Protein AF-A0A1P8K4E2-F1 (afdb_monomer)

pLDDT: mean 73.68, std 14.5, range [36.88, 88.75]

Sequence (87 aa):
MDAAQTSGTSDFLAFPPQVRARLIRVGALSRNAADQEVLRGLTVEESEFLAGWHDTGLRGRRDDEFRRFYALWRKHEEARLQEASPT

Mean predicted aligned error: 10.0 Å

Secondary structure (DSSP, 8-state):
----------------HHHHHHHHHTTSEEE-TTS-EEESS--HHHHHHHHHHTTS-STT--HHHHHHHHHHHHHHHHHHHHHHS--

Structure (mmCIF, N/CA/C/O backbone):
data_AF-A0A1P8K4E2-F1
#
_entry.id   AF-A0A1P8K4E2-F1
#
loop_
_atom_site.group_PDB
_atom_site.id
_atom_site.type_symbol
_atom_site.label_atom_id
_atom_site.label_alt_id
_atom_site.label_comp_id
_atom_site.label_asym_id
_atom_site.label_entity_id
_atom_site.label_seq_id
_atom_site.pdbx_PDB_ins_code
_atom_site.Cartn_x
_atom_site.Cartn_y
_atom_site.Cartn_z
_atom_site.occupancy
_atom_site.B_iso_or_equiv
_atom_site.auth_seq_id
_atom_site.auth_comp_id
_atom_site.auth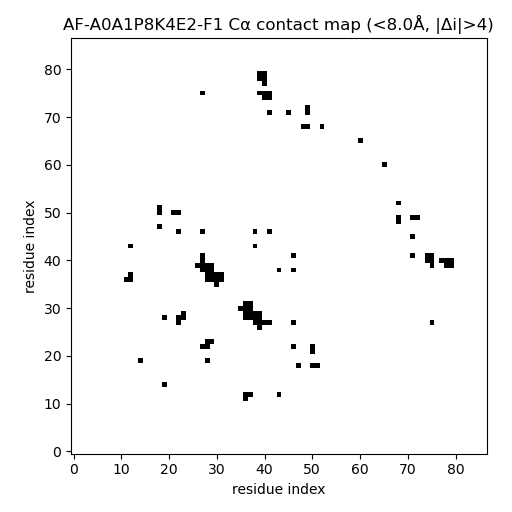_asym_id
_atom_site.auth_atom_id
_atom_site.pdbx_PDB_model_num
ATOM 1 N N . MET A 1 1 ? -28.541 24.580 2.261 1.00 52.09 1 MET A N 1
ATOM 2 C CA . MET A 1 1 ? -27.900 23.629 3.185 1.00 52.09 1 MET A CA 1
ATOM 3 C C . MET A 1 1 ? -28.594 22.315 2.941 1.00 52.09 1 MET A C 1
ATOM 5 O O . MET A 1 1 ? -29.745 22.217 3.325 1.00 52.09 1 MET A O 1
ATOM 9 N N . ASP A 1 2 ? -27.953 21.378 2.252 1.00 37.22 2 ASP A N 1
ATOM 10 C CA . ASP A 1 2 ? -28.496 20.030 2.118 1.00 37.22 2 ASP A CA 1
ATOM 11 C C . ASP A 1 2 ? -27.377 19.013 2.258 1.00 37.22 2 ASP A C 1
ATOM 13 O O . ASP A 1 2 ? -26.247 19.224 1.811 1.00 37.22 2 ASP A O 1
ATOM 17 N N . ALA A 1 3 ? -27.704 17.995 3.038 1.00 39.09 3 ALA A N 1
ATOM 18 C CA . ALA A 1 3 ? -26.784 17.144 3.748 1.00 39.09 3 ALA A CA 1
ATOM 19 C C . ALA A 1 3 ? -26.155 16.073 2.852 1.00 39.09 3 ALA A C 1
ATOM 21 O O . ALA A 1 3 ? -26.762 15.571 1.911 1.00 39.09 3 ALA A O 1
ATOM 22 N N . ALA A 1 4 ? -24.924 15.732 3.231 1.00 48.06 4 ALA A N 1
ATOM 23 C CA . ALA A 1 4 ? -24.205 14.495 2.973 1.00 48.06 4 ALA A CA 1
ATOM 24 C C . ALA A 1 4 ? -25.028 13.367 2.322 1.00 48.06 4 ALA A C 1
ATOM 26 O O . ALA A 1 4 ? -25.764 12.643 2.988 1.00 48.06 4 ALA A O 1
ATOM 27 N N . GLN A 1 5 ? -24.787 13.138 1.032 1.00 36.88 5 GLN A N 1
ATOM 28 C CA . GLN A 1 5 ? -24.898 11.805 0.446 1.00 36.88 5 GLN A CA 1
ATOM 29 C C . GLN A 1 5 ? -23.513 11.164 0.490 1.00 36.88 5 GLN A C 1
ATOM 31 O O . GLN A 1 5 ? -22.777 11.113 -0.490 1.00 36.88 5 GLN A O 1
ATOM 36 N N . THR A 1 6 ? -23.135 10.698 1.681 1.00 44.28 6 THR A N 1
ATOM 37 C CA . THR A 1 6 ? -22.128 9.647 1.827 1.00 44.28 6 THR A CA 1
ATOM 38 C C . THR A 1 6 ? -22.734 8.371 1.266 1.00 44.28 6 THR A C 1
ATOM 40 O O . THR A 1 6 ? -23.403 7.622 1.978 1.00 44.28 6 THR A O 1
ATOM 43 N N . SER A 1 7 ? -22.541 8.158 -0.036 1.00 42.31 7 SER A N 1
ATOM 44 C CA . SER A 1 7 ? -22.759 6.870 -0.684 1.00 42.31 7 SER A CA 1
ATOM 45 C C . SER A 1 7 ? -21.835 5.848 -0.033 1.00 42.31 7 SER A C 1
ATOM 47 O O . SER A 1 7 ? -20.671 5.706 -0.394 1.00 42.31 7 SER A O 1
ATOM 49 N N . GLY A 1 8 ? -22.363 5.172 0.984 1.00 41.22 8 GLY A N 1
ATOM 50 C CA . GLY A 1 8 ? -21.806 3.958 1.549 1.00 41.22 8 GLY A CA 1
ATOM 51 C C . GLY A 1 8 ? -22.029 2.809 0.580 1.00 41.22 8 GLY A C 1
ATOM 52 O O . GLY A 1 8 ? -22.847 1.931 0.834 1.00 41.22 8 GLY A O 1
ATOM 53 N N . THR A 1 9 ? -21.306 2.807 -0.534 1.00 41.00 9 THR A N 1
ATOM 54 C CA . THR A 1 9 ? -21.021 1.552 -1.214 1.00 41.00 9 THR A CA 1
ATOM 55 C C . THR A 1 9 ? -19.910 0.920 -0.391 1.00 41.00 9 THR A C 1
ATOM 57 O O . THR A 1 9 ? -18.789 1.422 -0.354 1.00 41.00 9 THR A O 1
ATOM 60 N N . SER A 1 10 ? -20.219 -0.149 0.346 1.00 44.81 10 SER A N 1
ATOM 61 C CA . SER A 1 10 ? -19.176 -1.105 0.724 1.00 44.81 10 SER A CA 1
ATOM 62 C C . SER A 1 10 ? -18.686 -1.737 -0.574 1.00 44.81 10 SER A C 1
ATOM 64 O O . SER A 1 10 ? -19.109 -2.831 -0.941 1.00 44.81 10 SER A O 1
ATOM 66 N N . ASP A 1 11 ? -17.861 -0.997 -1.311 1.00 50.69 11 ASP A N 1
ATOM 67 C CA . ASP A 1 11 ? -17.069 -1.515 -2.407 1.00 50.69 11 ASP A CA 1
ATOM 68 C C . ASP A 1 11 ? -16.071 -2.464 -1.760 1.00 50.69 11 ASP A C 1
ATOM 70 O O . ASP A 1 11 ? -14.990 -2.079 -1.312 1.00 50.69 11 ASP A O 1
ATOM 74 N N . PHE A 1 12 ? -16.485 -3.722 -1.618 1.00 56.28 12 PHE A N 1
ATOM 75 C CA . PHE A 1 12 ? -15.554 -4.794 -1.339 1.00 56.28 12 PHE A CA 1
ATOM 76 C C . PHE A 1 12 ? -14.460 -4.684 -2.391 1.00 56.28 12 PHE A C 1
ATOM 78 O O . PHE A 1 12 ? -14.730 -4.783 -3.588 1.00 56.28 12 PHE A O 1
ATOM 85 N N . LEU A 1 13 ? -13.241 -4.418 -1.934 1.00 66.06 13 LEU A N 1
ATOM 86 C CA . LEU A 1 13 ? -12.067 -4.292 -2.779 1.00 66.06 13 LEU A CA 1
ATOM 87 C C . LEU A 1 13 ? -11.855 -5.620 -3.514 1.00 66.06 13 LEU A C 1
ATOM 89 O O . LEU A 1 13 ? -11.246 -6.552 -2.989 1.00 66.06 13 LEU A O 1
ATOM 93 N N . ALA A 1 14 ? -12.414 -5.733 -4.717 1.00 72.62 14 ALA A N 1
ATOM 94 C CA . ALA A 1 14 ? -12.423 -6.958 -5.500 1.00 72.62 14 ALA A CA 1
ATOM 95 C C . ALA A 1 14 ? -11.080 -7.141 -6.220 1.00 72.62 14 ALA A C 1
ATOM 97 O O . ALA A 1 14 ? -10.990 -7.104 -7.445 1.00 72.62 14 ALA A O 1
ATOM 98 N N . PHE A 1 15 ? -10.009 -7.327 -5.449 1.00 77.00 15 PHE A N 1
ATOM 99 C CA . PHE A 1 15 ? -8.698 -7.649 -5.995 1.00 77.00 15 PHE A CA 1
ATOM 100 C C . PHE A 1 15 ? -8.635 -9.118 -6.438 1.00 77.00 15 PHE A C 1
ATOM 102 O O . PHE A 1 15 ? -9.102 -9.998 -5.705 1.00 77.00 15 PHE A O 1
ATOM 109 N N . PRO A 1 16 ? -7.971 -9.434 -7.568 1.00 83.06 16 PRO A N 1
ATOM 110 C CA . PRO A 1 16 ? -7.621 -10.811 -7.902 1.00 83.06 16 PRO A CA 1
ATOM 111 C C . PRO A 1 16 ? -6.872 -11.487 -6.738 1.00 83.06 16 PRO A C 1
ATOM 113 O O . PRO A 1 16 ? -6.063 -10.819 -6.083 1.00 83.06 16 PRO A O 1
ATOM 116 N N . PRO A 1 17 ? -7.051 -12.798 -6.482 1.00 82.56 17 PRO A N 1
ATOM 117 C CA . PRO A 1 17 ? -6.444 -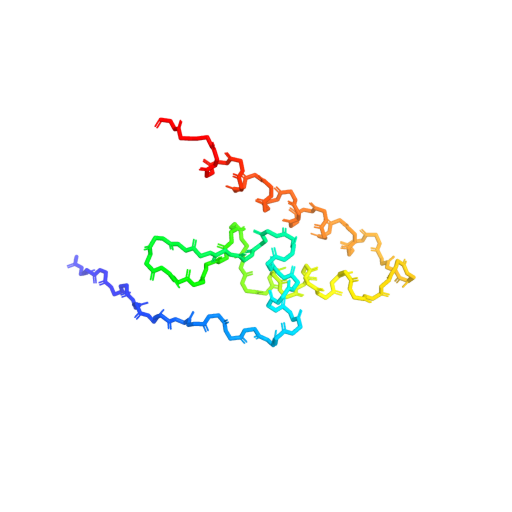13.473 -5.331 1.00 82.56 17 PRO A CA 1
ATOM 118 C C . PRO A 1 17 ? -4.929 -13.259 -5.204 1.00 82.56 17 PRO A C 1
ATOM 120 O O . PRO A 1 17 ? -4.435 -13.038 -4.096 1.00 82.56 17 PRO A O 1
ATOM 123 N N . GLN A 1 18 ? -4.193 -13.250 -6.324 1.00 80.44 18 GLN A N 1
ATOM 124 C CA . GLN A 1 18 ? -2.751 -12.982 -6.315 1.00 80.44 18 GLN A CA 1
ATOM 125 C C . GLN A 1 18 ? -2.399 -11.542 -5.907 1.00 80.44 18 GLN A C 1
ATOM 127 O O . GLN A 1 18 ? -1.430 -11.331 -5.177 1.00 80.44 18 GLN A O 1
ATOM 132 N N . VAL A 1 19 ? -3.200 -10.557 -6.322 1.00 80.31 19 VAL A N 1
ATOM 133 C CA . VAL A 1 19 ? -3.024 -9.142 -5.960 1.00 80.31 19 VAL A CA 1
ATOM 134 C C . VAL A 1 19 ? -3.361 -8.958 -4.484 1.00 80.31 19 VAL A C 1
ATOM 136 O O . VAL A 1 19 ? -2.562 -8.403 -3.734 1.00 80.31 19 VAL A O 1
ATOM 139 N N . ARG A 1 20 ? -4.480 -9.533 -4.032 1.00 84.31 20 ARG A N 1
ATOM 140 C CA . ARG A 1 20 ? -4.930 -9.502 -2.637 1.00 84.31 20 ARG A CA 1
ATOM 141 C C . ARG A 1 20 ? -3.892 -10.080 -1.675 1.00 84.31 20 ARG A C 1
ATOM 143 O O . ARG A 1 20 ? -3.495 -9.414 -0.723 1.00 84.31 20 ARG A O 1
ATOM 150 N N . ALA A 1 21 ? -3.401 -11.294 -1.941 1.00 83.75 21 ALA A N 1
ATOM 151 C CA . ALA A 1 21 ? -2.378 -11.941 -1.113 1.00 83.75 21 ALA A CA 1
ATOM 152 C C . ALA A 1 21 ? -1.090 -11.106 -1.024 1.00 83.75 21 ALA A C 1
ATOM 154 O O . ALA A 1 21 ? -0.403 -11.102 -0.000 1.00 83.75 21 ALA A O 1
ATOM 155 N N . ARG A 1 22 ? -0.767 -10.373 -2.091 1.00 80.69 22 ARG A N 1
ATOM 156 C CA . ARG A 1 22 ? 0.404 -9.507 -2.137 1.00 80.69 22 ARG A CA 1
ATOM 157 C C . ARG A 1 22 ? 0.211 -8.222 -1.355 1.00 80.69 22 ARG A C 1
ATOM 159 O O . ARG A 1 22 ? 1.108 -7.863 -0.603 1.00 80.69 22 ARG A O 1
ATOM 166 N N . LEU A 1 23 ? -0.941 -7.574 -1.498 1.00 82.31 23 LEU A N 1
ATOM 167 C CA . LEU A 1 23 ? -1.279 -6.386 -0.720 1.00 82.31 23 LEU A CA 1
ATOM 168 C C . LEU A 1 23 ? -1.283 -6.688 0.782 1.00 82.31 23 LEU A C 1
ATOM 170 O O . LEU A 1 23 ? -0.776 -5.885 1.557 1.00 82.31 23 LEU A O 1
ATOM 174 N N . ILE A 1 24 ? -1.740 -7.880 1.182 1.00 84.25 24 ILE A N 1
ATOM 175 C CA . ILE A 1 24 ? -1.609 -8.371 2.563 1.00 84.25 24 ILE A CA 1
ATOM 176 C C . ILE A 1 24 ? -0.131 -8.528 2.944 1.00 84.25 24 ILE A C 1
ATOM 178 O O . ILE A 1 24 ? 0.293 -8.034 3.985 1.00 84.25 24 ILE A O 1
ATOM 182 N N . ARG A 1 25 ? 0.680 -9.180 2.097 1.00 81.75 25 ARG A N 1
ATOM 183 C CA . ARG A 1 25 ? 2.114 -9.403 2.363 1.00 81.75 25 ARG A CA 1
ATOM 184 C C . ARG A 1 25 ? 2.895 -8.101 2.553 1.00 81.75 25 ARG A C 1
ATOM 186 O O . ARG A 1 25 ? 3.802 -8.067 3.375 1.00 81.75 25 ARG A O 1
ATOM 193 N N . VAL A 1 26 ? 2.578 -7.064 1.781 1.00 75.25 26 VAL A N 1
ATOM 194 C CA . VAL A 1 26 ? 3.250 -5.756 1.862 1.00 75.25 26 VAL A CA 1
ATOM 195 C C . VAL A 1 26 ? 2.576 -4.799 2.850 1.00 75.25 26 VAL A C 1
ATOM 197 O O . VAL A 1 26 ? 2.988 -3.652 2.935 1.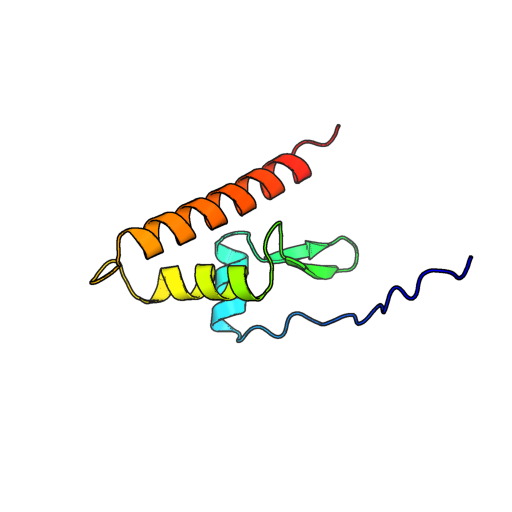00 75.25 26 VAL A O 1
ATOM 200 N N . GLY A 1 27 ? 1.549 -5.248 3.582 1.00 75.88 27 GLY A N 1
ATOM 201 C CA . GLY A 1 27 ? 0.845 -4.448 4.591 1.00 75.88 27 GLY A CA 1
ATOM 202 C C . GLY A 1 27 ? -0.131 -3.401 4.040 1.00 75.88 27 GLY A C 1
ATOM 203 O O . GLY A 1 27 ? -0.801 -2.733 4.825 1.00 75.88 27 GLY A O 1
ATOM 204 N N . ALA A 1 28 ? -0.262 -3.279 2.715 1.00 80.38 28 ALA A N 1
ATOM 205 C CA . ALA A 1 28 ? -1.137 -2.317 2.041 1.00 80.38 28 ALA A CA 1
ATOM 206 C C . ALA A 1 28 ? -2.635 -2.651 2.156 1.00 80.38 28 ALA A C 1
ATOM 208 O O . ALA A 1 28 ? -3.469 -1.755 2.037 1.00 80.38 28 ALA A O 1
ATOM 209 N N . LEU A 1 29 ? -2.975 -3.919 2.413 1.00 85.69 29 LEU A N 1
ATOM 210 C CA . LEU A 1 29 ? -4.338 -4.380 2.682 1.00 85.69 29 LEU A CA 1
ATOM 211 C C . LEU A 1 29 ? -4.414 -4.977 4.087 1.00 85.69 29 LEU A C 1
ATOM 213 O O . LEU A 1 29 ? -3.612 -5.837 4.451 1.00 85.69 29 LEU A O 1
ATOM 217 N N . SER A 1 30 ? -5.399 -4.538 4.867 1.00 81.31 30 SER A N 1
ATOM 218 C CA . SER A 1 30 ? -5.624 -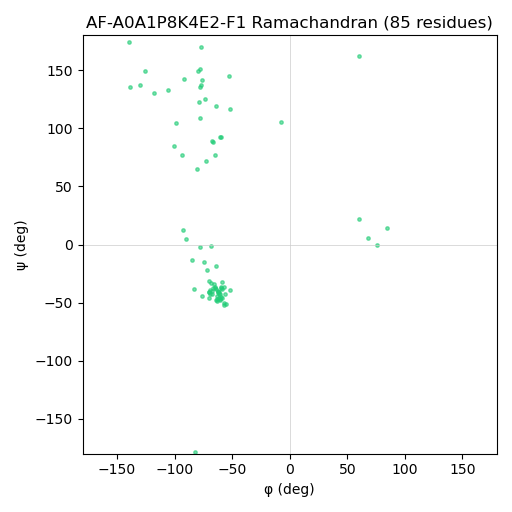5.013 6.236 1.00 81.31 30 SER A CA 1
ATOM 219 C C . SER A 1 30 ? -7.106 -5.208 6.534 1.00 81.31 30 SER A C 1
ATOM 221 O O . SER A 1 30 ? -7.948 -4.857 5.711 1.00 81.31 30 SER A O 1
ATOM 223 N N . ARG A 1 31 ? -7.420 -5.750 7.714 1.00 82.88 31 ARG A N 1
ATOM 224 C CA . ARG A 1 31 ? -8.790 -5.863 8.225 1.00 82.88 31 ARG A CA 1
ATOM 225 C C . ARG A 1 31 ? -9.021 -4.832 9.327 1.00 82.88 31 ARG A C 1
ATOM 227 O O . ARG A 1 31 ? -8.173 -4.685 10.207 1.00 82.88 31 ARG A O 1
ATOM 234 N N . ASN A 1 32 ? -10.138 -4.112 9.260 1.00 79.56 32 ASN A N 1
ATOM 235 C CA . ASN A 1 32 ? -10.576 -3.204 10.322 1.00 79.56 32 ASN A CA 1
ATOM 236 C C . ASN A 1 32 ? -11.322 -3.970 11.441 1.00 79.56 32 ASN A C 1
ATOM 238 O O . ASN A 1 32 ? -11.487 -5.188 11.375 1.00 79.56 32 ASN A O 1
ATOM 242 N N . ALA A 1 33 ? -11.801 -3.261 12.469 1.00 77.94 33 ALA A N 1
ATOM 243 C CA . ALA A 1 33 ? -12.528 -3.862 13.597 1.00 77.94 33 ALA A CA 1
ATOM 244 C C . ALA A 1 33 ? -13.869 -4.525 13.211 1.00 77.94 33 ALA A C 1
ATOM 246 O O . ALA A 1 33 ? -14.382 -5.346 13.965 1.00 77.94 33 ALA A O 1
ATOM 247 N N . ALA A 1 34 ? -14.422 -4.186 12.044 1.00 83.00 34 ALA A N 1
ATOM 248 C CA . ALA A 1 34 ? -15.625 -4.793 11.479 1.00 83.00 34 ALA A CA 1
ATOM 249 C C . ALA A 1 34 ? -15.308 -5.971 10.534 1.00 83.00 34 ALA A C 1
ATOM 251 O O . ALA A 1 34 ? -16.180 -6.411 9.789 1.00 83.00 34 ALA A O 1
ATOM 252 N N . ASP A 1 35 ? -14.063 -6.461 10.541 1.00 79.12 35 ASP A N 1
ATOM 253 C CA . ASP A 1 35 ? -13.550 -7.520 9.663 1.00 79.12 35 ASP A CA 1
ATOM 254 C C . ASP A 1 35 ? -13.614 -7.187 8.157 1.00 79.12 35 ASP A C 1
ATOM 256 O O . ASP A 1 35 ? -13.578 -8.066 7.296 1.00 79.12 35 ASP A O 1
ATOM 260 N N . GLN A 1 36 ? -13.676 -5.898 7.815 1.00 80.06 36 GLN A N 1
ATOM 261 C CA . GLN A 1 36 ? -13.703 -5.439 6.430 1.00 80.06 36 GLN A CA 1
ATOM 262 C C . GLN A 1 36 ? -12.293 -5.165 5.922 1.00 80.06 36 GLN A C 1
ATOM 264 O O . GLN A 1 36 ? -11.444 -4.633 6.644 1.00 80.06 36 GLN A O 1
ATOM 269 N N . GLU A 1 37 ? -12.060 -5.498 4.655 1.00 83.00 37 GLU A N 1
ATOM 270 C CA . GLU A 1 37 ? -10.795 -5.200 4.000 1.00 83.00 37 GLU A CA 1
ATOM 271 C C . GLU A 1 37 ? -10.688 -3.710 3.698 1.00 83.00 37 GLU A C 1
ATOM 273 O O . GLU A 1 37 ? -11.553 -3.135 3.040 1.00 83.00 37 GLU A O 1
ATOM 278 N N . VAL A 1 38 ? -9.612 -3.093 4.172 1.00 82.69 38 VAL A N 1
ATOM 279 C CA . VAL A 1 38 ? -9.335 -1.672 3.977 1.00 82.69 38 VAL A CA 1
ATOM 280 C C . VAL A 1 38 ? -7.916 -1.482 3.462 1.00 82.69 38 VAL A C 1
ATOM 282 O O . VAL A 1 38 ? -6.970 -2.130 3.932 1.00 82.69 38 VAL A O 1
ATOM 285 N N . LEU A 1 39 ? -7.776 -0.586 2.486 1.00 83.81 39 LEU A N 1
ATOM 286 C CA . LEU A 1 39 ? -6.478 -0.120 2.012 1.00 83.81 39 LEU A CA 1
ATOM 287 C C . LEU A 1 39 ? -5.900 0.889 2.994 1.00 83.81 39 LEU A C 1
ATOM 289 O O . LEU A 1 39 ? -6.602 1.780 3.469 1.00 83.81 39 LEU A 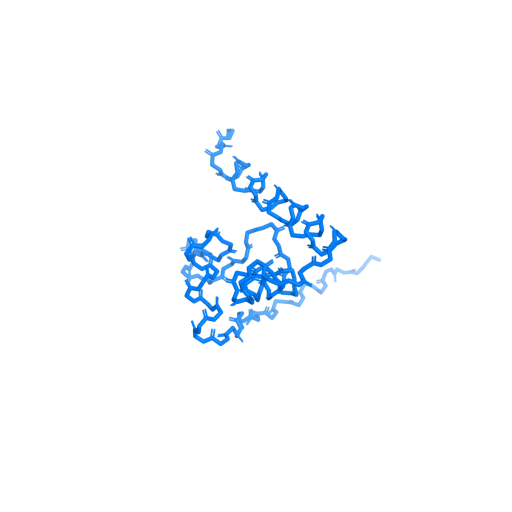O 1
ATOM 293 N N . ARG A 1 40 ? -4.603 0.768 3.268 1.00 78.31 40 ARG A N 1
ATOM 294 C CA . ARG A 1 40 ? -3.895 1.667 4.184 1.00 78.31 40 ARG A CA 1
ATOM 295 C C . ARG A 1 40 ? -3.139 2.741 3.426 1.00 78.31 40 ARG A C 1
ATOM 297 O O . ARG A 1 40 ? -2.087 2.467 2.846 1.00 78.31 40 ARG A O 1
ATOM 304 N N . GLY A 1 41 ? -3.675 3.959 3.445 1.00 78.94 41 GLY A N 1
ATOM 305 C CA . GLY A 1 41 ? -3.017 5.144 2.888 1.00 78.94 41 GLY A CA 1
ATOM 306 C C . GLY A 1 41 ? -2.869 5.155 1.364 1.00 78.94 41 GLY A C 1
ATOM 307 O O . GLY A 1 41 ? -2.242 6.067 0.833 1.00 78.94 41 GLY A O 1
ATOM 308 N N . LEU A 1 42 ? -3.438 4.176 0.655 1.00 83.94 42 LEU A N 1
ATOM 309 C CA . L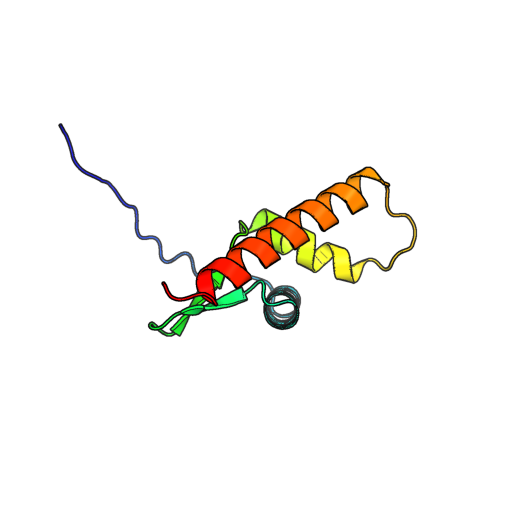EU A 1 42 ? -3.365 4.037 -0.800 1.00 83.94 42 LEU A CA 1
ATOM 310 C C . LEU A 1 42 ? -4.763 3.922 -1.412 1.00 83.94 42 LEU A C 1
ATOM 312 O O . LEU A 1 42 ? -5.673 3.362 -0.802 1.00 83.94 42 LEU A O 1
ATOM 316 N N . THR A 1 43 ? -4.922 4.414 -2.639 1.00 85.12 43 THR A N 1
ATOM 317 C CA . THR A 1 43 ? -6.099 4.128 -3.470 1.00 85.12 43 THR A CA 1
ATOM 318 C C . THR A 1 43 ? -6.015 2.721 -4.070 1.00 85.12 43 THR A C 1
ATOM 320 O O . THR A 1 43 ? -4.973 2.057 -4.015 1.00 85.12 43 THR A O 1
ATOM 323 N N . VAL A 1 44 ? -7.116 2.257 -4.671 1.00 80.38 44 VAL A N 1
ATOM 324 C CA . VAL A 1 44 ? -7.174 0.972 -5.391 1.00 80.38 44 VAL A CA 1
ATOM 325 C C . VAL A 1 44 ? -6.105 0.918 -6.482 1.00 80.38 44 VAL A C 1
ATOM 327 O O . VAL A 1 44 ? -5.281 0.010 -6.494 1.00 80.38 44 VAL A O 1
ATOM 330 N N . GLU A 1 45 ? -6.052 1.940 -7.331 1.00 83.00 45 GLU A N 1
ATOM 331 C CA . GLU A 1 45 ? -5.117 2.044 -8.459 1.00 83.00 45 GLU A CA 1
ATOM 332 C C . GLU A 1 45 ? -3.652 2.082 -7.996 1.00 83.00 45 GLU A C 1
ATOM 334 O O . GLU A 1 45 ? -2.772 1.456 -8.589 1.00 83.00 45 GLU A O 1
ATOM 339 N N . GLU A 1 46 ? -3.370 2.807 -6.909 1.00 86.31 46 GLU A N 1
ATOM 340 C CA . GLU A 1 46 ? -2.036 2.860 -6.303 1.00 86.31 46 GLU A CA 1
ATOM 341 C C . GLU A 1 46 ? -1.617 1.493 -5.750 1.00 86.31 46 GLU A C 1
ATOM 343 O O . GLU A 1 46 ? -0.457 1.093 -5.876 1.00 86.31 46 GLU A O 1
ATOM 348 N N . SER A 1 47 ? -2.571 0.758 -5.181 1.00 83.62 47 SER A N 1
ATOM 349 C CA . SER A 1 47 ? -2.365 -0.586 -4.646 1.00 83.62 47 SER A CA 1
ATOM 350 C C . SER A 1 47 ? -2.111 -1.597 -5.763 1.00 83.62 47 SER A C 1
ATOM 352 O O . SER A 1 47 ? -1.179 -2.396 -5.673 1.00 83.62 47 SER A O 1
ATOM 354 N N . GLU A 1 48 ? -2.861 -1.527 -6.861 1.00 82.62 48 GLU A N 1
ATOM 355 C CA . GLU A 1 48 ? -2.621 -2.348 -8.052 1.00 82.62 48 GLU A CA 1
ATOM 356 C C . GLU A 1 48 ? -1.248 -2.074 -8.661 1.00 82.62 48 GLU A C 1
ATOM 358 O O . GLU A 1 48 ? -0.518 -3.015 -8.979 1.00 82.62 48 GLU A O 1
ATOM 363 N N . PHE A 1 49 ? -0.849 -0.800 -8.753 1.00 85.00 49 PHE A N 1
ATOM 364 C CA . PHE A 1 49 ? 0.486 -0.433 -9.215 1.00 85.00 49 PHE A CA 1
ATOM 365 C C . PHE A 1 49 ? 1.572 -1.010 -8.302 1.00 85.00 49 PHE A C 1
ATOM 367 O O . PHE A 1 49 ? 2.514 -1.629 -8.792 1.00 85.00 49 PHE A O 1
ATOM 374 N N . LEU A 1 50 ? 1.443 -0.856 -6.980 1.00 82.25 50 LEU A N 1
ATOM 375 C CA . LEU A 1 50 ? 2.404 -1.384 -6.008 1.00 82.25 50 LEU A CA 1
ATOM 376 C C . LEU A 1 50 ? 2.490 -2.921 -6.078 1.00 82.25 50 LEU A C 1
ATOM 378 O O . LEU A 1 50 ? 3.580 -3.501 -6.034 1.00 82.25 50 LEU A O 1
ATOM 382 N N . ALA A 1 51 ? 1.347 -3.592 -6.231 1.00 80.56 51 ALA A N 1
ATOM 383 C CA . ALA A 1 51 ? 1.283 -5.040 -6.337 1.00 80.56 51 ALA A CA 1
ATOM 384 C C . ALA A 1 51 ? 1.867 -5.552 -7.665 1.00 80.56 51 ALA A C 1
ATOM 386 O O . ALA A 1 51 ? 2.605 -6.539 -7.668 1.00 80.56 51 ALA A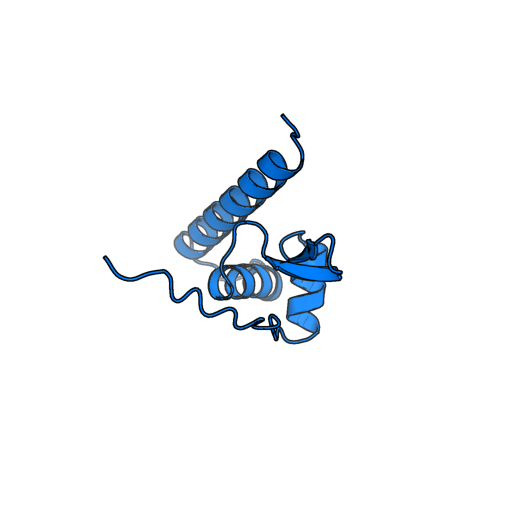 O 1
ATOM 387 N N . GLY A 1 52 ? 1.593 -4.875 -8.780 1.00 77.06 52 GLY A N 1
ATOM 388 C CA . GLY A 1 52 ? 2.176 -5.177 -10.089 1.00 77.06 52 GLY A CA 1
ATOM 389 C C . GLY A 1 52 ? 3.673 -4.864 -10.147 1.00 77.06 52 GLY A C 1
ATOM 390 O O . GLY A 1 52 ? 4.445 -5.608 -10.751 1.00 77.06 52 GLY A O 1
ATOM 391 N N . TRP A 1 53 ? 4.117 -3.826 -9.430 1.00 75.81 53 TRP A N 1
ATOM 392 C CA . TRP A 1 53 ? 5.524 -3.452 -9.331 1.00 75.81 53 TRP A CA 1
ATOM 393 C C . TRP A 1 53 ? 6.374 -4.569 -8.749 1.00 75.81 53 TRP A C 1
ATOM 395 O O . TRP A 1 53 ? 7.498 -4.762 -9.180 1.00 75.81 53 TRP A O 1
ATOM 405 N N . HIS A 1 54 ? 5.901 -5.352 -7.791 1.00 69.25 54 HIS A N 1
ATOM 406 C CA . HIS A 1 54 ? 6.717 -6.455 -7.287 1.00 69.25 54 HIS A CA 1
ATOM 407 C C . HIS A 1 54 ? 6.783 -7.650 -8.274 1.00 69.25 54 HIS A C 1
ATOM 409 O O . HIS A 1 54 ? 7.634 -8.520 -8.091 1.00 69.25 54 HIS A O 1
ATOM 415 N N . ASP A 1 55 ? 5.912 -7.726 -9.294 1.00 66.81 55 ASP A N 1
ATOM 416 C CA . ASP A 1 55 ? 5.764 -8.886 -10.198 1.00 66.81 55 ASP A CA 1
ATOM 417 C C . ASP A 1 55 ? 6.774 -8.909 -11.338 1.00 66.81 55 ASP A C 1
ATOM 419 O O . ASP A 1 55 ? 7.307 -9.950 -11.704 1.00 66.81 55 ASP A O 1
ATOM 423 N N . THR A 1 56 ? 7.081 -7.736 -11.878 1.00 63.34 56 THR A N 1
ATOM 424 C CA . THR A 1 56 ? 7.813 -7.619 -13.143 1.00 63.34 56 THR A CA 1
ATOM 425 C C . THR A 1 56 ? 9.320 -7.862 -13.028 1.00 63.34 56 THR A C 1
ATOM 427 O O . THR A 1 56 ? 10.022 -7.835 -14.034 1.00 63.34 56 THR A O 1
ATOM 430 N N . GLY A 1 57 ? 9.853 -8.109 -11.822 1.00 60.00 57 GLY A N 1
ATOM 431 C CA . GLY A 1 57 ? 11.300 -8.169 -11.575 1.00 60.00 57 GLY A CA 1
ATOM 432 C C . GLY A 1 57 ? 12.013 -6.847 -11.910 1.00 60.00 57 GLY A C 1
ATOM 433 O O . GLY A 1 57 ? 11.479 -5.981 -12.596 1.00 60.00 57 GLY A O 1
ATOM 434 N N . LEU A 1 58 ? 13.230 -6.626 -11.411 1.00 58.91 58 LEU A N 1
ATOM 435 C CA . LEU A 1 58 ? 13.942 -5.343 -11.586 1.00 58.91 58 LEU A CA 1
ATOM 436 C C . LEU A 1 58 ? 14.379 -5.039 -13.040 1.00 58.91 58 LEU A C 1
ATOM 438 O O . LEU A 1 58 ? 14.976 -3.995 -13.289 1.00 58.91 58 LEU A O 1
ATOM 442 N N . ARG A 1 59 ? 14.120 -5.924 -14.014 1.00 56.22 59 ARG A N 1
ATOM 443 C CA . ARG A 1 59 ? 14.591 -5.748 -15.397 1.00 56.22 59 ARG A CA 1
ATOM 444 C C . ARG A 1 59 ? 13.713 -4.758 -16.168 1.00 56.22 59 ARG A C 1
ATOM 446 O O . ARG A 1 59 ? 12.524 -4.989 -16.336 1.00 56.22 59 ARG A O 1
ATOM 453 N N . GLY A 1 60 ? 14.336 -3.698 -16.689 1.00 61.91 60 GLY A N 1
ATOM 454 C CA . GLY A 1 60 ? 13.724 -2.768 -17.648 1.00 61.91 60 GLY A CA 1
ATOM 455 C C . GLY A 1 60 ? 12.886 -1.639 -17.046 1.00 61.91 60 GLY A C 1
ATOM 456 O O . GLY A 1 60 ? 12.140 -0.996 -17.777 1.00 61.91 60 GLY A O 1
ATOM 457 N N . ARG A 1 61 ? 12.987 -1.387 -15.736 1.00 69.81 61 ARG A N 1
ATOM 458 C CA . ARG A 1 61 ? 12.196 -0.339 -15.074 1.00 69.81 61 ARG A CA 1
ATOM 459 C C . ARG A 1 61 ? 12.772 1.039 -15.347 1.00 69.81 61 ARG A C 1
ATOM 461 O O . ARG A 1 61 ? 13.980 1.230 -15.235 1.00 69.81 61 ARG A O 1
ATOM 468 N N . ARG A 1 62 ? 11.902 1.993 -15.671 1.00 77.25 62 ARG A N 1
ATOM 469 C CA . ARG A 1 62 ? 12.300 3.394 -15.853 1.00 77.25 62 ARG A CA 1
ATOM 470 C C . ARG A 1 62 ? 12.480 4.074 -14.496 1.00 77.25 62 ARG A C 1
ATOM 472 O O . ARG A 1 62 ? 11.789 3.741 -13.531 1.00 77.25 62 ARG A O 1
ATOM 479 N N . ASP A 1 63 ? 13.359 5.068 -14.432 1.00 81.06 63 ASP A N 1
ATOM 480 C CA . ASP A 1 63 ? 13.615 5.837 -13.206 1.00 81.06 63 ASP A CA 1
ATOM 481 C C . ASP A 1 63 ? 12.341 6.490 -12.645 1.00 81.06 63 ASP A C 1
ATOM 483 O O . ASP A 1 63 ? 12.128 6.511 -11.432 1.00 81.06 63 ASP A O 1
ATOM 487 N N . ASP A 1 64 ? 11.444 6.961 -13.514 1.00 82.62 64 ASP A N 1
ATOM 488 C CA . ASP A 1 64 ? 10.164 7.569 -13.116 1.00 82.62 64 ASP A CA 1
ATOM 489 C C . ASP A 1 64 ? 9.217 6.569 -12.445 1.00 82.62 64 ASP A C 1
ATOM 491 O O . ASP A 1 64 ? 8.478 6.883 -11.513 1.00 82.62 64 ASP A O 1
ATOM 495 N N . GLU A 1 65 ? 9.283 5.329 -12.899 1.00 81.62 65 GLU A N 1
ATOM 496 C CA . GLU A 1 65 ? 8.524 4.190 -12.410 1.00 81.62 65 GLU A CA 1
ATOM 497 C C . GLU A 1 65 ? 9.010 3.798 -11.004 1.00 81.62 65 GLU A C 1
ATOM 499 O O . GLU A 1 65 ? 8.203 3.575 -10.097 1.00 81.62 65 GLU A O 1
ATOM 504 N N . PHE A 1 66 ? 10.331 3.834 -10.788 1.00 82.88 66 PHE A N 1
ATOM 505 C CA . PHE A 1 66 ? 10.942 3.630 -9.474 1.00 82.88 66 PHE A CA 1
ATOM 506 C C . PHE A 1 66 ? 10.608 4.767 -8.504 1.00 82.88 66 PHE A C 1
ATOM 508 O O . PHE A 1 66 ? 10.255 4.510 -7.352 1.00 82.88 66 PHE A O 1
ATOM 515 N N . ARG A 1 67 ? 10.652 6.023 -8.966 1.00 86.50 67 ARG A N 1
ATOM 516 C CA . ARG A 1 67 ? 10.242 7.191 -8.170 1.00 86.50 67 ARG A CA 1
ATOM 517 C C . ARG A 1 67 ? 8.780 7.097 -7.747 1.00 86.50 67 ARG A C 1
ATOM 519 O O . ARG A 1 67 ? 8.481 7.315 -6.574 1.00 86.50 67 ARG A O 1
ATOM 526 N N . ARG A 1 68 ? 7.886 6.723 -8.669 1.00 86.19 68 ARG A N 1
ATOM 527 C CA . ARG A 1 68 ? 6.462 6.511 -8.372 1.00 86.19 68 ARG A CA 1
ATOM 528 C C . ARG A 1 68 ? 6.273 5.409 -7.335 1.00 86.19 68 ARG A C 1
ATOM 530 O O . ARG A 1 68 ? 5.555 5.619 -6.364 1.00 86.19 68 ARG A O 1
ATOM 537 N N . PHE A 1 69 ? 6.948 4.271 -7.497 1.00 85.69 69 PHE A N 1
ATOM 538 C CA . PHE A 1 69 ? 6.914 3.197 -6.505 1.00 85.69 69 PHE A CA 1
ATOM 539 C C . PHE A 1 69 ? 7.363 3.677 -5.123 1.00 85.69 69 PHE A C 1
ATOM 541 O O . PHE A 1 69 ? 6.658 3.461 -4.142 1.00 85.69 69 PHE A O 1
ATOM 548 N N . TYR A 1 70 ? 8.510 4.350 -5.044 1.00 85.75 70 TYR A N 1
ATOM 549 C CA . TYR A 1 70 ? 9.065 4.791 -3.771 1.00 85.75 70 TYR A CA 1
ATOM 550 C C . TYR A 1 70 ? 8.175 5.835 -3.078 1.00 85.75 70 TYR A C 1
ATOM 552 O O . TYR A 1 70 ? 8.012 5.791 -1.860 1.00 85.75 70 TYR A O 1
ATOM 560 N N . ALA A 1 71 ? 7.544 6.732 -3.842 1.00 88.75 71 ALA A N 1
ATOM 561 C CA . ALA A 1 71 ? 6.572 7.684 -3.308 1.00 88.75 71 ALA A CA 1
ATOM 562 C C . ALA A 1 71 ? 5.342 6.980 -2.711 1.00 88.75 71 ALA A C 1
ATOM 564 O O . ALA A 1 71 ? 4.924 7.314 -1.604 1.00 88.75 71 ALA A O 1
ATOM 565 N N . LEU A 1 72 ? 4.799 5.974 -3.405 1.00 88.00 72 LEU A N 1
ATOM 566 C CA . LEU A 1 72 ? 3.659 5.194 -2.915 1.00 88.00 72 LEU A CA 1
ATOM 567 C C . LEU A 1 72 ? 4.026 4.340 -1.700 1.00 88.00 72 LEU A C 1
ATOM 569 O O . LEU A 1 72 ? 3.270 4.290 -0.735 1.00 88.00 72 LEU A O 1
ATOM 573 N N . TRP A 1 73 ? 5.212 3.731 -1.705 1.00 84.69 73 TRP A N 1
ATOM 574 C CA . TRP A 1 73 ? 5.734 3.013 -0.545 1.00 84.69 73 TRP A CA 1
ATOM 575 C C . TRP A 1 73 ? 5.861 3.930 0.676 1.00 84.69 73 TRP A C 1
ATOM 577 O O . TRP A 1 73 ? 5.421 3.571 1.765 1.00 84.69 73 TRP A O 1
ATOM 587 N N . ARG A 1 74 ? 6.414 5.137 0.500 1.00 87.31 74 ARG A N 1
ATOM 588 C CA . ARG A 1 74 ? 6.541 6.117 1.585 1.00 87.31 74 ARG A CA 1
ATOM 589 C C . ARG A 1 74 ? 5.176 6.561 2.114 1.00 87.31 74 ARG A C 1
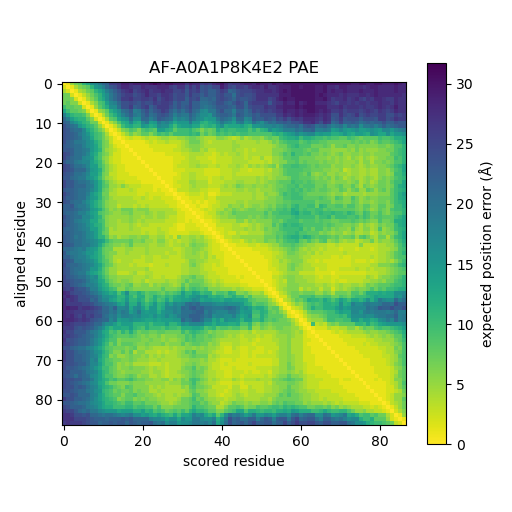ATOM 591 O O . ARG A 1 74 ? 4.982 6.548 3.322 1.00 87.31 74 ARG A O 1
ATOM 598 N N . LYS A 1 75 ? 4.232 6.891 1.226 1.00 86.31 75 LYS A N 1
ATOM 599 C CA . LYS A 1 75 ? 2.850 7.257 1.587 1.00 86.31 75 LYS A CA 1
ATOM 600 C C . LYS A 1 75 ? 2.178 6.160 2.419 1.00 86.31 75 LYS A C 1
ATOM 602 O O . LYS A 1 75 ? 1.528 6.445 3.421 1.00 86.31 75 LYS A O 1
ATOM 607 N N . HIS A 1 76 ? 2.372 4.903 2.022 1.00 83.56 76 HIS A N 1
ATOM 608 C CA . HIS A 1 76 ? 1.876 3.751 2.765 1.00 83.56 76 HIS A CA 1
ATOM 609 C C . HIS A 1 76 ? 2.522 3.629 4.154 1.00 83.56 76 HIS A C 1
ATOM 611 O O . HIS A 1 76 ? 1.817 3.466 5.149 1.00 83.56 76 HIS A O 1
ATOM 617 N N . GLU A 1 77 ? 3.848 3.739 4.236 1.00 82.88 77 GLU A N 1
ATOM 618 C CA . GLU A 1 77 ? 4.576 3.624 5.501 1.00 82.88 77 GLU A CA 1
ATOM 619 C C . GLU A 1 77 ? 4.213 4.751 6.481 1.00 82.88 77 GLU A C 1
ATOM 621 O O . GLU A 1 77 ? 4.040 4.503 7.672 1.00 82.88 77 GLU A O 1
ATOM 626 N N . GLU A 1 78 ? 4.017 5.975 5.987 1.00 86.25 78 GLU A N 1
ATOM 627 C CA . GLU A 1 78 ? 3.537 7.104 6.791 1.00 86.25 78 GLU A CA 1
ATOM 628 C C . GLU A 1 78 ? 2.145 6.831 7.377 1.00 86.25 78 GLU A C 1
ATOM 630 O O . GLU A 1 78 ? 1.944 7.011 8.579 1.00 86.25 78 GLU A O 1
ATOM 635 N N . ALA A 1 79 ? 1.207 6.323 6.571 1.00 83.44 79 ALA A N 1
ATOM 636 C CA . ALA A 1 79 ? -0.119 5.939 7.055 1.00 83.44 79 ALA A CA 1
ATOM 637 C C . ALA A 1 79 ? -0.044 4.812 8.101 1.00 83.44 79 ALA A C 1
ATOM 639 O O . ALA A 1 79 ? -0.711 4.870 9.134 1.00 83.44 79 ALA A O 1
ATOM 640 N N . ARG A 1 80 ? 0.824 3.815 7.883 1.00 80.81 80 ARG A N 1
ATOM 641 C CA . ARG A 1 80 ? 1.050 2.716 8.833 1.00 80.81 80 ARG A CA 1
ATOM 642 C C . ARG A 1 80 ? 1.564 3.222 10.181 1.00 80.81 80 ARG A C 1
ATOM 644 O O . ARG A 1 80 ? 1.119 2.739 11.219 1.00 80.81 80 ARG A O 1
ATOM 651 N N . LEU A 1 81 ? 2.502 4.169 10.173 1.00 81.00 81 LEU A N 1
ATOM 652 C CA . LEU A 1 81 ? 3.065 4.751 11.392 1.00 81.00 81 LEU A CA 1
ATOM 653 C C . LEU A 1 81 ? 2.043 5.611 12.142 1.00 81.00 81 LEU A C 1
ATOM 655 O O . LEU A 1 81 ? 1.976 5.524 13.364 1.00 81.00 81 LEU A O 1
ATOM 659 N N . GLN A 1 82 ? 1.215 6.381 11.431 1.00 81.19 82 GLN A N 1
ATOM 660 C CA . GLN A 1 82 ? 0.139 7.168 12.045 1.00 81.19 82 GLN A CA 1
ATOM 661 C C . GLN A 1 82 ? -0.902 6.283 12.743 1.00 81.19 82 GLN A C 1
ATOM 663 O O . GLN A 1 82 ? -1.337 6.605 13.841 1.00 81.19 82 GLN A O 1
ATOM 668 N N . GLU A 1 83 ? -1.261 5.142 12.153 1.00 71.88 83 GLU A N 1
ATOM 669 C CA . GLU A 1 83 ? -2.168 4.177 12.789 1.00 71.88 83 GLU A CA 1
ATOM 670 C C . GLU A 1 83 ? -1.529 3.446 13.985 1.00 71.88 83 GLU A C 1
ATOM 672 O O . GLU A 1 83 ? -2.226 3.058 14.921 1.00 71.88 83 GLU A O 1
ATOM 677 N N . ALA A 1 84 ? -0.209 3.227 13.956 1.00 66.62 84 ALA A N 1
ATOM 678 C CA . ALA A 1 84 ? 0.528 2.509 1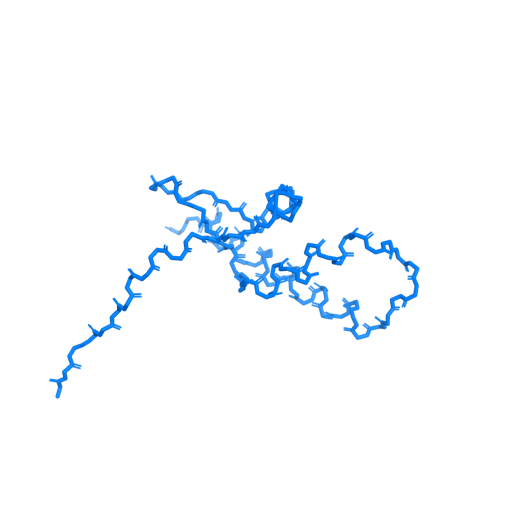4.999 1.00 66.62 84 ALA A CA 1
ATOM 679 C C . ALA A 1 84 ? 0.952 3.391 16.186 1.00 66.62 84 ALA A C 1
ATOM 681 O O . ALA A 1 84 ? 1.356 2.858 17.221 1.00 66.62 84 ALA A O 1
ATOM 682 N N . SER A 1 85 ? 0.869 4.716 16.053 1.00 55.69 85 SER A N 1
ATOM 683 C CA . SER A 1 85 ? 1.053 5.672 17.143 1.00 55.69 85 SER A CA 1
ATOM 684 C C . SER A 1 85 ? -0.311 6.155 17.644 1.00 55.69 85 SER A C 1
ATOM 686 O O . SER A 1 85 ? -0.777 7.209 17.208 1.00 55.69 85 SER A O 1
ATOM 688 N N . PRO A 1 86 ? -0.967 5.418 18.564 1.00 50.38 86 PRO A N 1
ATOM 689 C CA . PRO A 1 86 ? -2.133 5.944 19.251 1.00 50.38 86 PRO A CA 1
ATOM 690 C C . PRO A 1 86 ? -1.667 7.146 20.075 1.00 50.38 86 PRO A C 1
ATOM 692 O O . PRO A 1 86 ? -0.769 7.021 20.911 1.00 50.38 86 PRO A O 1
ATOM 695 N N . THR A 1 87 ? -2.221 8.316 19.772 1.00 49.00 87 THR A N 1
ATOM 696 C CA . THR A 1 87 ? -2.130 9.472 20.672 1.00 49.00 87 THR A CA 1
ATOM 697 C C . THR A 1 87 ? -3.130 9.287 21.804 1.00 49.00 87 THR A C 1
ATOM 699 O O . THR A 1 87 ? -4.231 8.762 21.515 1.00 49.00 87 THR A O 1
#

Foldseek 3Di:
DDDDPPPPPLPQLPDDPQLVVQCVVLVQWDADPVRGIDGQQDDSVLSSLLSVVVVPPPPPDDPVSVVSNVVSSVSRVVSVVVVVDDD

Radius of gyration: 15.28 Å; Cα contacts (8 Å, |Δi|>4): 57; chains: 1; bounding box: 43×37×38 Å

Organism: NCBI:txid1842727

Nearest PDB structures (foldseek):
  7vw1-assembly1_B  TM=3.869E-01  e=6.300E+00  Escherichia coli

Solvent-accessible surface area (backbone atoms only — not comparable to full-atom values): 5430 Å² total; per-residue (Å²): 140,81,78,86,82,76,78,78,69,84,70,71,76,85,56,57,70,74,48,44,57,42,29,42,72,72,60,40,36,44,68,50,98,83,71,43,78,42,62,43,64,50,54,72,69,56,45,52,50,56,45,51,60,72,68,67,56,87,73,88,71,51,72,68,58,51,51,51,49,52,52,52,53,47,46,27,52,53,41,53,50,57,70,71,52,80,127